Protein AF-A0A1M5YXQ1-F1 (afdb_monomer)

Solvent-accessible surface area (backbone atoms only — not comparable to full-atom values): 9542 Å² total; per-residue (Å²): 140,64,82,53,38,47,47,38,39,36,35,34,49,73,34,52,68,65,59,53,49,51,52,40,40,74,76,59,34,43,82,76,48,76,57,94,74,31,41,33,29,38,34,79,58,98,34,19,33,42,38,37,40,36,32,62,74,80,86,73,78,88,85,81,65,96,56,49,36,31,39,39,38,42,32,30,21,41,78,24,46,75,67,38,54,57,58,51,50,51,50,52,52,56,47,53,74,75,40,57,62,76,47,38,32,34,64,86,77,71,40,76,56,50,88,89,59,49,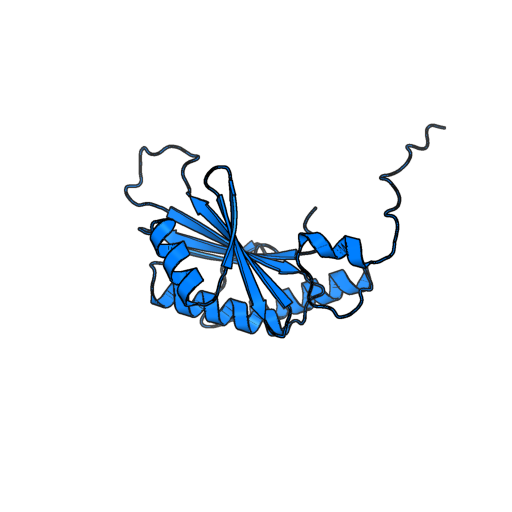64,68,58,54,50,50,55,50,51,53,24,53,59,43,44,73,79,49,77,68,78,90,52,72,34,47,50,90,45,53,68,76,67,52,83,54,83,71,78,68,80,75,77,77,85,85,126

Secondary structure (DSSP, 8-state):
--TTEEEEEEEEES--HHHHHHHHHHTT-EEEEEETTEEEEEEE-SS-EEEEEEEE--SS-TTS--S-EEEEEEEEETTS-TTHHHHHHHHHHHHHHHS-EEEEEETTTTEEPPSS--HHHHHHHHHHHHHHHHHS----S---GGGTTTSS------S------

pLDDT: mean 82.12, std 18.77, range [37.31, 97.12]

Radius of gyration: 17.45 Å; Cα contacts (8 Å, |Δi|>4): 262; chains: 1; bounding box: 61×28×42 Å

Sequence (165 aa):
MGYEAYKITAKYQNLSMEDMTGALCHAGAVPVERFGGTVTMEMVNDYGVIELVLREENHVNLRFSPGGRVLLTVRFAKVNDVRISGSVIALLKELAATFDTVYIRDQETNSDIDLCDTAPLLQAVTYAKYNFEYNFPVCRHKVRCRDVFCLCGHDYPAAGTEILS

Organism: NCBI:txid1123282

Mean predicted aligned error: 8.59 Å

Structure (mmCIF, N/CA/C/O backbone):
data_AF-A0A1M5YXQ1-F1
#
_entry.id   AF-A0A1M5YXQ1-F1
#
loop_
_atom_site.group_PDB
_atom_site.id
_atom_site.type_symbol
_atom_site.label_atom_id
_atom_site.label_alt_id
_atom_site.label_comp_id
_atom_site.label_asym_id
_atom_site.label_entity_id
_atom_site.label_seq_id
_atom_site.pdbx_PDB_ins_code
_atom_site.Cartn_x
_atom_site.Cartn_y
_atom_site.Cartn_z
_atom_site.occupancy
_atom_site.B_iso_or_equiv
_atom_site.auth_seq_id
_atom_site.auth_comp_id
_atom_site.auth_asym_id
_atom_site.auth_atom_id
_atom_site.pdbx_PDB_model_num
ATOM 1 N N . MET A 1 1 ? 17.766 4.498 5.074 1.00 37.94 1 MET A N 1
ATOM 2 C CA . MET A 1 1 ? 17.820 3.309 4.196 1.00 37.94 1 MET A CA 1
ATOM 3 C C . MET A 1 1 ? 16.426 2.697 4.155 1.00 37.94 1 MET A C 1
ATOM 5 O O . MET A 1 1 ? 15.783 2.626 5.194 1.00 37.94 1 MET A O 1
ATOM 9 N N . GLY A 1 2 ? 15.907 2.456 2.957 1.00 58.69 2 GLY A N 1
ATOM 10 C CA . GLY A 1 2 ? 14.477 2.332 2.634 1.00 58.69 2 GLY A CA 1
ATOM 11 C C . GLY A 1 2 ? 14.171 2.737 1.184 1.00 58.69 2 GLY A C 1
ATOM 12 O O . GLY A 1 2 ? 13.014 2.945 0.841 1.00 58.69 2 GLY A O 1
ATOM 13 N N . TYR A 1 3 ? 15.218 2.916 0.371 1.00 70.19 3 TYR A N 1
ATOM 14 C CA . TYR A 1 3 ? 15.144 3.361 -1.021 1.00 70.19 3 TYR A CA 1
ATOM 15 C C . TYR A 1 3 ? 14.443 2.325 -1.897 1.00 70.19 3 TYR A C 1
ATOM 17 O O . TYR A 1 3 ? 13.816 2.682 -2.885 1.00 70.19 3 TYR A O 1
ATOM 25 N N . GLU A 1 4 ? 14.554 1.060 -1.511 1.00 83.06 4 GLU A N 1
ATOM 26 C CA . GLU A 1 4 ? 14.081 -0.121 -2.214 1.00 83.06 4 GLU A CA 1
ATOM 27 C C . GLU A 1 4 ? 12.567 -0.312 -2.169 1.00 83.06 4 GLU A C 1
ATOM 29 O O . GLU A 1 4 ? 12.021 -1.023 -3.011 1.00 83.06 4 GLU A O 1
ATOM 34 N N . ALA A 1 5 ? 11.882 0.321 -1.216 1.00 90.69 5 ALA A N 1
ATOM 35 C CA . ALA A 1 5 ? 10.470 0.096 -0.949 1.00 90.69 5 ALA A CA 1
ATOM 36 C C . ALA A 1 5 ? 9.661 1.379 -1.121 1.00 90.69 5 ALA A C 1
ATOM 38 O O . ALA A 1 5 ? 10.013 2.411 -0.559 1.00 90.69 5 ALA A O 1
ATOM 39 N N . TYR A 1 6 ? 8.546 1.297 -1.840 1.00 94.56 6 TYR A N 1
ATOM 40 C CA . TYR A 1 6 ? 7.494 2.304 -1.767 1.00 94.56 6 TYR A CA 1
ATOM 41 C C . TYR A 1 6 ? 6.630 2.030 -0.534 1.00 94.56 6 TYR A C 1
ATOM 43 O O . TYR A 1 6 ? 6.363 0.863 -0.233 1.00 94.56 6 TYR A O 1
ATOM 51 N N . LYS A 1 7 ? 6.204 3.070 0.192 1.00 95.81 7 LYS A N 1
ATOM 52 C CA . LYS A 1 7 ? 5.484 2.923 1.466 1.00 95.81 7 LYS A CA 1
ATOM 53 C C . LYS A 1 7 ? 4.262 3.831 1.529 1.00 95.81 7 LYS A C 1
ATOM 55 O O . LYS A 1 7 ? 4.357 5.032 1.299 1.00 95.81 7 LYS A O 1
ATOM 60 N N . ILE A 1 8 ? 3.138 3.252 1.926 1.00 97.00 8 ILE A N 1
ATOM 61 C CA . ILE A 1 8 ? 1.878 3.946 2.183 1.00 97.00 8 ILE A CA 1
ATOM 62 C C . ILE A 1 8 ? 1.445 3.597 3.602 1.00 97.00 8 ILE A C 1
ATOM 64 O O . ILE A 1 8 ? 1.474 2.433 3.993 1.00 97.00 8 ILE A O 1
ATOM 68 N N . THR A 1 9 ? 1.041 4.593 4.380 1.00 95.69 9 THR A N 1
ATOM 69 C CA . THR A 1 9 ? 0.591 4.399 5.760 1.00 95.69 9 THR A CA 1
ATOM 70 C C . THR A 1 9 ? -0.878 4.767 5.875 1.00 95.69 9 THR A C 1
ATOM 72 O O . THR A 1 9 ? -1.244 5.894 5.564 1.00 95.69 9 THR A O 1
ATOM 75 N N . ALA A 1 10 ? -1.703 3.848 6.361 1.00 95.06 10 ALA A N 1
ATOM 76 C CA . ALA A 1 10 ? -3.102 4.079 6.684 1.00 95.06 10 ALA A CA 1
ATOM 77 C C . ALA A 1 10 ? -3.310 3.987 8.199 1.00 95.06 10 ALA A C 1
ATOM 79 O O . ALA A 1 10 ? -2.836 3.048 8.847 1.00 95.06 10 ALA A O 1
ATOM 80 N N . LYS A 1 11 ? -4.005 4.971 8.769 1.00 93.00 11 LYS A N 1
ATOM 81 C CA . LYS A 1 11 ? -4.368 5.003 10.187 1.00 93.00 11 LYS A CA 1
ATOM 82 C C . LYS A 1 11 ? -5.866 4.791 10.331 1.00 93.00 11 LYS A C 1
ATOM 84 O O . LYS A 1 11 ? -6.645 5.545 9.756 1.00 93.00 11 LYS A O 1
ATOM 89 N N . TYR A 1 12 ? -6.239 3.827 11.163 1.00 91.38 12 TYR A N 1
ATOM 90 C CA . TYR A 1 12 ? -7.630 3.496 11.461 1.00 91.38 12 TYR A CA 1
ATOM 91 C C . TYR A 1 12 ? -7.938 3.769 12.932 1.00 91.38 12 TYR A C 1
ATOM 93 O O . TYR A 1 12 ? -7.061 3.636 13.797 1.00 91.38 12 TYR A O 1
ATOM 101 N N . GLN A 1 13 ? -9.176 4.166 13.214 1.00 89.00 13 GLN A N 1
ATOM 102 C CA . GLN A 1 13 ? -9.664 4.401 14.571 1.00 89.00 13 GLN A CA 1
ATOM 103 C C . GLN A 1 13 ? -10.705 3.365 14.982 1.00 89.00 13 GLN A C 1
ATOM 105 O O . GLN A 1 13 ? -11.401 2.806 14.141 1.00 89.00 13 GLN A O 1
ATOM 110 N N . ASN A 1 14 ? -10.802 3.120 16.291 1.00 83.75 14 ASN A N 1
ATOM 111 C CA . ASN A 1 14 ? -11.748 2.171 16.885 1.00 83.75 14 ASN A CA 1
ATOM 112 C C . ASN A 1 14 ? -11.620 0.747 16.321 1.00 83.75 14 ASN A C 1
ATOM 114 O O . ASN A 1 14 ? -12.611 0.033 16.208 1.00 83.75 14 ASN A O 1
ATOM 118 N N . LEU A 1 15 ? -10.396 0.342 15.978 1.00 86.62 15 LEU A N 1
ATOM 119 C CA . LEU A 1 15 ? -10.106 -0.943 15.355 1.00 86.62 15 LEU A CA 1
ATOM 120 C C . LEU A 1 15 ? -9.079 -1.705 16.189 1.00 86.62 15 LEU A C 1
ATOM 122 O O . LEU A 1 15 ? -8.087 -1.121 16.633 1.00 86.62 15 LEU A O 1
ATOM 126 N N . SER A 1 16 ? -9.305 -3.001 16.404 1.00 87.38 16 SER A N 1
ATOM 127 C CA . SER A 1 16 ? -8.310 -3.869 17.032 1.00 87.38 16 SER A CA 1
ATOM 128 C C . SER A 1 16 ? -7.351 -4.456 15.990 1.00 87.38 16 SER A C 1
ATOM 130 O O . SER A 1 16 ? -7.668 -4.578 14.804 1.00 87.38 16 SER A O 1
ATOM 132 N N . MET A 1 17 ? -6.156 -4.858 16.429 1.00 87.81 17 MET A N 1
ATOM 133 C CA . MET A 1 17 ? -5.223 -5.594 15.568 1.00 87.81 17 MET A CA 1
ATOM 134 C C . MET A 1 17 ? -5.803 -6.911 15.062 1.00 87.81 17 MET A C 1
ATOM 136 O O . MET A 1 17 ? -5.475 -7.326 13.952 1.00 87.81 17 MET A O 1
ATOM 140 N N . GLU A 1 18 ? -6.619 -7.581 15.876 1.00 89.25 18 GLU A N 1
ATOM 141 C CA . GLU A 1 18 ? -7.250 -8.851 15.522 1.00 89.25 18 GLU A CA 1
ATOM 142 C C . GLU A 1 18 ? -8.246 -8.662 14.378 1.00 89.25 18 GLU A C 1
ATOM 144 O O . GLU A 1 18 ? -8.140 -9.361 13.373 1.00 89.25 18 GLU A O 1
ATOM 149 N N . ASP A 1 19 ? -9.112 -7.650 14.472 1.00 91.38 19 ASP A N 1
ATOM 150 C CA . ASP A 1 19 ? -10.085 -7.325 13.423 1.00 91.38 19 ASP A CA 1
ATOM 151 C C . ASP A 1 19 ? -9.387 -6.969 12.106 1.00 91.38 19 ASP A C 1
ATOM 153 O O . ASP A 1 19 ? -9.737 -7.488 11.044 1.00 91.38 19 ASP A O 1
ATOM 157 N N . MET A 1 20 ? -8.344 -6.131 12.172 1.00 93.50 20 MET A N 1
ATOM 158 C CA . MET A 1 20 ? -7.562 -5.764 10.990 1.00 93.50 20 MET A CA 1
ATOM 159 C C . MET A 1 20 ? -6.844 -6.980 10.387 1.00 93.50 20 MET A C 1
ATOM 161 O O . MET A 1 20 ? -6.849 -7.166 9.172 1.00 93.50 20 MET A O 1
ATOM 165 N N . THR A 1 21 ? -6.248 -7.836 11.220 1.00 93.00 21 THR A N 1
ATOM 166 C CA . THR A 1 21 ? -5.590 -9.066 10.751 1.00 93.00 21 THR A CA 1
ATOM 167 C C . THR A 1 21 ? -6.605 -9.998 10.091 1.00 93.00 21 THR A C 1
ATOM 169 O O . THR A 1 21 ? -6.325 -10.542 9.026 1.00 93.00 21 THR A O 1
ATOM 172 N N . GLY A 1 22 ? -7.794 -10.156 10.680 1.00 94.25 22 GLY A N 1
ATOM 173 C CA . GLY A 1 22 ? -8.880 -10.966 10.131 1.00 94.25 22 GLY A CA 1
ATOM 174 C C . GLY A 1 22 ? -9.353 -10.465 8.766 1.00 94.25 22 GLY A C 1
ATOM 175 O O . GLY A 1 22 ? -9.450 -11.258 7.828 1.00 94.25 22 GLY A O 1
ATOM 176 N N . ALA A 1 23 ? -9.566 -9.154 8.624 1.00 94.56 23 ALA A N 1
ATOM 177 C CA . ALA A 1 23 ? -9.938 -8.545 7.347 1.00 94.56 23 ALA A CA 1
ATOM 178 C C . ALA A 1 23 ? -8.854 -8.735 6.278 1.00 94.56 23 ALA A C 1
ATOM 180 O O . ALA A 1 23 ? -9.150 -9.134 5.154 1.00 94.56 23 ALA A O 1
ATOM 181 N N . LEU A 1 24 ? -7.584 -8.532 6.635 1.00 96.06 24 LEU A N 1
ATOM 182 C CA . LEU A 1 24 ? -6.467 -8.745 5.714 1.00 96.06 24 LEU A CA 1
ATOM 183 C C . LEU A 1 24 ? -6.327 -10.217 5.305 1.00 96.06 24 LEU A C 1
ATOM 185 O O . LEU A 1 24 ? -6.090 -10.498 4.133 1.00 96.06 24 LEU A O 1
ATOM 189 N N . CYS A 1 25 ? -6.525 -11.161 6.229 1.00 95.75 25 CYS A N 1
ATOM 190 C CA . CYS A 1 25 ? -6.575 -12.588 5.907 1.00 95.75 25 CYS A CA 1
ATOM 191 C C . CYS A 1 25 ? -7.705 -12.908 4.920 1.00 95.75 25 CYS A C 1
ATOM 193 O O . CYS A 1 25 ? -7.492 -13.672 3.979 1.00 95.75 25 CYS A O 1
ATOM 195 N N . HIS A 1 26 ? -8.888 -12.310 5.098 1.00 94.50 26 HIS A N 1
ATOM 196 C CA . HIS A 1 26 ? -10.010 -12.478 4.171 1.00 94.50 26 HIS A CA 1
ATOM 197 C C . HIS A 1 26 ? -9.695 -11.925 2.773 1.00 94.50 26 HIS A C 1
ATOM 199 O O . HIS A 1 26 ? -10.036 -12.554 1.774 1.00 94.50 26 HIS A O 1
ATOM 205 N N . ALA A 1 27 ? -8.956 -10.815 2.707 1.00 92.81 27 ALA A N 1
ATOM 206 C CA . ALA A 1 27 ? -8.444 -10.241 1.464 1.00 92.81 27 ALA A CA 1
ATOM 207 C C . ALA A 1 27 ? -7.283 -11.047 0.835 1.00 92.81 27 ALA A C 1
ATOM 209 O O . ALA A 1 27 ? -6.812 -10.706 -0.250 1.00 92.81 27 ALA A O 1
ATOM 210 N N . GLY A 1 28 ? -6.812 -12.121 1.484 1.00 93.75 28 GLY A N 1
ATOM 211 C CA . GLY A 1 28 ? -5.772 -13.019 0.972 1.00 93.75 28 GLY A CA 1
ATOM 212 C C . GLY 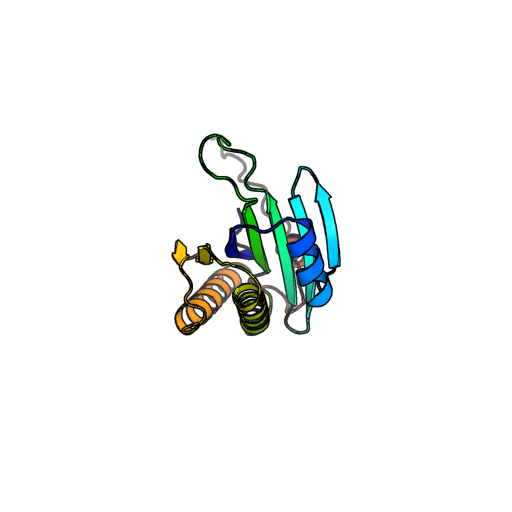A 1 28 ? -4.360 -12.762 1.506 1.00 93.75 28 GLY A C 1
ATOM 213 O O . GLY A 1 28 ? -3.398 -13.306 0.962 1.00 93.75 28 GLY A O 1
ATOM 214 N N . ALA A 1 29 ? -4.203 -11.946 2.552 1.00 95.81 29 ALA A N 1
ATOM 215 C CA . ALA A 1 29 ? -2.922 -11.765 3.228 1.00 95.81 29 ALA A CA 1
ATOM 216 C C . ALA A 1 29 ? -2.584 -12.946 4.143 1.00 95.81 29 ALA A C 1
ATOM 218 O O . ALA A 1 29 ? -3.435 -13.482 4.850 1.00 95.81 29 ALA A O 1
ATOM 219 N N . VAL A 1 30 ? -1.308 -13.317 4.181 1.00 94.81 30 VAL A N 1
ATOM 220 C CA . VAL A 1 30 ? -0.798 -14.401 5.027 1.00 94.81 30 VAL A CA 1
ATOM 221 C C . VAL A 1 30 ? 0.134 -13.814 6.088 1.00 94.81 30 VAL A C 1
ATOM 223 O O . VAL A 1 30 ? 1.075 -13.107 5.723 1.00 94.81 30 VAL A O 1
ATOM 226 N N . PRO A 1 31 ? -0.076 -14.078 7.391 1.00 91.44 31 PRO A N 1
ATOM 227 C CA . PRO A 1 31 ? 0.869 -13.689 8.435 1.00 91.44 31 PRO A CA 1
ATOM 228 C C . PRO A 1 31 ? 2.236 -14.348 8.234 1.00 91.44 31 PRO A C 1
ATOM 230 O O . PRO A 1 31 ? 2.324 -15.559 8.041 1.00 91.44 31 PRO A O 1
ATOM 233 N N . VAL A 1 32 ? 3.305 -13.558 8.322 1.00 89.06 32 VAL A N 1
ATOM 234 C CA . VAL A 1 32 ? 4.692 -14.026 8.153 1.00 89.06 32 VAL A CA 1
ATOM 235 C C . VAL A 1 32 ? 5.489 -13.893 9.445 1.00 89.06 32 VAL A C 1
ATOM 237 O O . VAL A 1 32 ? 6.355 -14.719 9.721 1.00 89.06 32 VAL A O 1
ATOM 240 N N . GLU A 1 33 ? 5.187 -12.886 10.265 1.00 83.19 33 GLU A N 1
ATOM 241 C CA . GLU A 1 33 ? 5.891 -12.659 11.526 1.00 83.19 33 GLU A CA 1
ATOM 242 C C . GLU A 1 33 ? 5.004 -11.926 12.537 1.00 83.19 33 GLU A C 1
ATOM 244 O O . GLU A 1 33 ? 4.214 -11.050 12.176 1.00 83.19 33 GLU A O 1
ATOM 249 N N . ARG A 1 34 ? 5.163 -12.251 13.824 1.00 76.81 34 ARG A N 1
ATOM 250 C CA . ARG A 1 34 ? 4.575 -11.497 14.935 1.00 76.81 34 ARG A CA 1
ATOM 251 C C . ARG A 1 34 ? 5.641 -11.255 15.995 1.00 76.81 34 ARG A C 1
ATOM 253 O O . ARG A 1 34 ? 6.072 -12.192 16.661 1.00 76.81 34 ARG A O 1
ATOM 260 N N . PHE A 1 35 ? 6.045 -10.000 16.166 1.00 76.00 35 PHE A N 1
ATOM 261 C CA . PHE A 1 35 ? 7.064 -9.614 17.142 1.00 76.00 35 PHE A CA 1
ATOM 262 C C . PHE A 1 35 ? 6.773 -8.228 17.724 1.00 76.00 35 PHE A C 1
ATOM 264 O O . PHE A 1 35 ? 6.444 -7.298 16.991 1.00 76.00 35 PHE A O 1
ATOM 271 N N . GLY A 1 36 ? 6.886 -8.081 19.049 1.00 67.12 36 GLY A N 1
ATOM 272 C CA . GLY A 1 36 ? 6.864 -6.776 19.726 1.00 67.12 36 GLY A CA 1
ATOM 273 C C . GLY A 1 36 ? 5.645 -5.891 19.425 1.00 67.12 36 GLY A C 1
ATOM 274 O O . GLY A 1 36 ? 5.812 -4.706 19.159 1.00 67.12 36 GLY A O 1
ATOM 275 N N . GLY A 1 37 ? 4.431 -6.455 19.393 1.00 74.00 37 GLY A N 1
ATOM 276 C CA . GLY A 1 37 ? 3.206 -5.695 19.081 1.00 74.00 37 GLY A CA 1
ATOM 277 C C . GLY A 1 37 ? 3.045 -5.313 17.602 1.00 74.00 37 GLY A C 1
ATOM 278 O O . GLY A 1 37 ? 2.14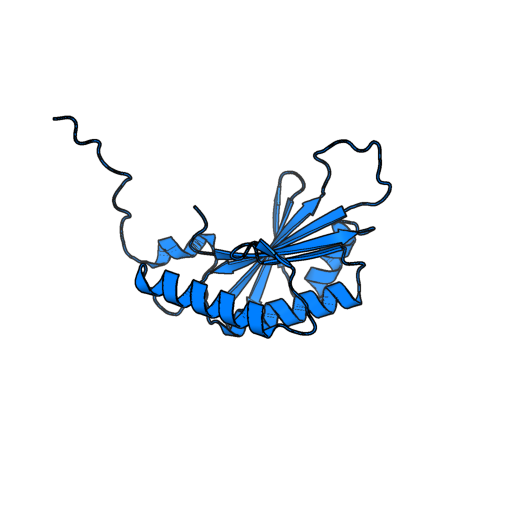0 -4.560 17.253 1.00 74.00 37 GLY A O 1
ATOM 279 N N . THR A 1 38 ? 3.909 -5.841 16.731 1.00 83.94 38 THR A N 1
ATOM 280 C CA . THR A 1 38 ? 3.815 -5.718 15.274 1.00 83.94 38 THR A CA 1
ATOM 281 C C . THR A 1 38 ? 3.392 -7.055 14.668 1.00 83.94 38 THR A C 1
ATOM 283 O O . THR A 1 38 ? 3.892 -8.110 15.070 1.00 83.94 38 THR A O 1
ATOM 286 N N . VAL A 1 39 ? 2.484 -7.014 13.694 1.00 87.62 39 VAL A N 1
ATOM 287 C CA . VAL A 1 39 ? 2.129 -8.166 12.851 1.00 87.62 39 VAL A CA 1
ATOM 288 C C . VAL A 1 39 ? 2.528 -7.839 11.420 1.00 87.62 39 VAL A C 1
ATOM 290 O O . VAL A 1 39 ? 2.089 -6.831 10.869 1.00 87.62 39 VAL A O 1
ATOM 293 N N . THR A 1 40 ? 3.364 -8.681 10.824 1.00 91.62 40 THR A N 1
ATOM 294 C CA . THR A 1 40 ? 3.755 -8.570 9.418 1.00 91.62 40 THR A CA 1
ATOM 295 C C . THR A 1 40 ? 3.022 -9.632 8.615 1.00 91.62 40 THR A C 1
ATOM 297 O O . THR A 1 40 ? 3.047 -10.813 8.971 1.00 91.62 40 THR A O 1
ATOM 300 N N . MET A 1 41 ? 2.389 -9.221 7.524 1.00 95.69 41 MET A N 1
ATOM 301 C CA . MET A 1 41 ? 1.683 -10.093 6.591 1.00 95.69 41 MET A CA 1
ATOM 302 C C . MET A 1 41 ? 2.160 -9.834 5.162 1.00 95.69 41 MET A C 1
ATOM 304 O O . MET A 1 41 ? 2.724 -8.781 4.865 1.00 95.69 41 MET A O 1
ATOM 308 N N . GLU A 1 42 ? 1.917 -10.782 4.267 1.00 95.50 42 GLU A N 1
ATOM 309 C CA . GLU A 1 42 ? 2.259 -10.670 2.850 1.00 95.50 42 GLU A CA 1
ATOM 310 C C . GLU A 1 42 ? 1.069 -11.044 1.964 1.00 95.50 42 GLU A C 1
ATOM 312 O O . GLU A 1 42 ? 0.329 -11.979 2.263 1.00 95.50 42 GLU A O 1
ATOM 317 N N . MET A 1 43 ? 0.920 -10.341 0.843 1.00 95.62 43 MET A N 1
ATOM 318 C CA . MET A 1 43 ? 0.045 -10.714 -0.267 1.00 95.62 43 MET A CA 1
ATOM 319 C C . MET A 1 43 ? 0.895 -10.835 -1.529 1.00 95.62 43 MET A C 1
ATOM 321 O O . MET A 1 43 ? 1.504 -9.862 -1.979 1.00 95.62 43 MET A O 1
ATOM 325 N N . VAL A 1 44 ? 0.942 -12.032 -2.108 1.00 93.56 44 VAL A N 1
ATOM 326 C CA . VAL A 1 44 ? 1.676 -12.292 -3.352 1.00 93.56 44 VAL A CA 1
ATOM 327 C C . VAL A 1 44 ? 0.694 -12.251 -4.514 1.00 93.56 44 VAL A C 1
ATOM 329 O O . VAL A 1 44 ? -0.307 -12.961 -4.503 1.00 93.56 44 VAL A O 1
ATOM 332 N N . ASN A 1 45 ? 0.982 -11.444 -5.531 1.00 91.88 45 ASN A N 1
ATOM 333 C CA . ASN A 1 45 ? 0.165 -11.360 -6.741 1.00 91.88 45 ASN A CA 1
ATOM 334 C C . ASN A 1 45 ? 1.037 -11.396 -8.003 1.00 91.88 45 ASN A C 1
ATOM 336 O O . ASN A 1 45 ? 2.242 -11.643 -7.937 1.00 91.88 45 ASN A O 1
ATOM 340 N N . ASP A 1 46 ? 0.437 -11.196 -9.175 1.00 91.56 46 ASP A N 1
ATOM 341 C CA . ASP A 1 46 ? 1.147 -11.235 -10.461 1.00 91.56 46 ASP A CA 1
ATOM 342 C C . ASP A 1 46 ? 2.145 -10.101 -10.674 1.00 91.56 46 ASP A C 1
ATOM 344 O O . ASP A 1 46 ? 3.089 -10.252 -11.448 1.00 91.56 46 ASP A O 1
ATOM 348 N N . TYR A 1 47 ? 1.997 -9.013 -9.927 1.00 92.56 47 TYR A N 1
ATOM 349 C CA . TYR A 1 47 ? 2.788 -7.799 -10.072 1.00 92.56 47 TYR A CA 1
ATOM 350 C C . TYR A 1 47 ? 3.925 -7.698 -9.049 1.00 92.56 47 TYR A C 1
ATOM 352 O O . TYR A 1 47 ? 4.882 -6.960 -9.279 1.00 92.56 47 TYR A O 1
ATOM 360 N N . GLY A 1 48 ? 3.861 -8.454 -7.948 1.00 92.25 48 GLY A N 1
ATOM 361 C CA . GLY A 1 48 ? 4.915 -8.514 -6.941 1.00 92.25 48 GLY A CA 1
ATOM 362 C C . GLY A 1 48 ? 4.437 -9.042 -5.591 1.00 92.25 48 GLY A C 1
ATOM 363 O O . GLY A 1 48 ? 3.470 -9.801 -5.502 1.00 92.25 48 GLY A O 1
ATOM 364 N N . VAL A 1 49 ? 5.142 -8.633 -4.536 1.00 93.69 49 VAL A N 1
ATOM 365 C CA . VAL A 1 49 ? 4.780 -8.919 -3.143 1.00 93.69 49 VAL A CA 1
ATOM 366 C C . VAL A 1 49 ? 4.410 -7.612 -2.452 1.00 93.69 49 VAL A C 1
ATOM 368 O O . VAL A 1 49 ? 5.186 -6.653 -2.471 1.00 93.69 49 VAL A O 1
ATOM 371 N N . ILE A 1 50 ? 3.220 -7.579 -1.859 1.00 96.38 50 ILE A N 1
ATOM 372 C CA . ILE A 1 50 ? 2.762 -6.511 -0.973 1.00 96.38 50 ILE A CA 1
ATOM 373 C C . ILE A 1 50 ? 3.033 -6.979 0.450 1.00 96.38 50 ILE A C 1
ATOM 375 O O . ILE A 1 50 ? 2.528 -8.015 0.873 1.00 96.38 50 ILE A O 1
ATOM 379 N N . GLU A 1 51 ? 3.820 -6.217 1.192 1.00 95.31 51 GLU A N 1
ATOM 380 C CA . GLU A 1 51 ? 4.083 -6.469 2.601 1.00 95.31 51 GLU A CA 1
ATOM 381 C C . GLU A 1 51 ? 3.260 -5.490 3.440 1.00 95.31 51 GLU A C 1
ATOM 383 O O . GLU A 1 51 ? 3.225 -4.285 3.180 1.00 95.31 51 GLU A O 1
ATOM 388 N N . LEU A 1 52 ? 2.590 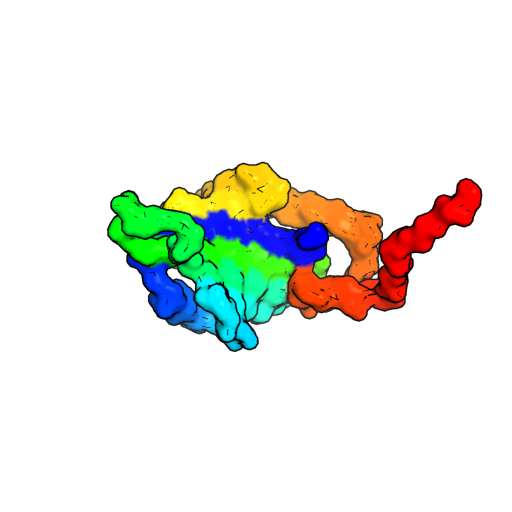-6.014 4.456 1.00 95.88 52 LEU A N 1
ATOM 389 C CA . LEU A 1 52 ? 1.675 -5.290 5.323 1.00 95.88 52 LEU A CA 1
ATOM 390 C C . LEU A 1 52 ? 2.245 -5.339 6.734 1.00 95.88 52 LEU A C 1
ATOM 392 O O . LEU A 1 52 ? 2.451 -6.417 7.282 1.00 95.88 52 LEU A O 1
ATOM 396 N N . VAL A 1 53 ? 2.522 -4.181 7.319 1.00 93.44 53 VAL A N 1
ATOM 397 C CA . VAL A 1 53 ? 3.065 -4.071 8.674 1.00 93.44 53 VAL A CA 1
ATOM 398 C C . VAL A 1 53 ? 2.033 -3.373 9.540 1.00 93.44 53 VAL A C 1
ATOM 400 O O . VAL A 1 53 ? 1.807 -2.172 9.410 1.00 93.44 53 VAL A O 1
ATOM 403 N N . LEU A 1 54 ? 1.411 -4.139 10.424 1.00 92.38 54 LEU A N 1
ATOM 404 C CA . LEU A 1 54 ? 0.414 -3.675 11.375 1.00 92.38 54 LEU A CA 1
ATOM 405 C C . LEU A 1 54 ? 1.072 -3.352 12.711 1.00 92.38 54 LEU A C 1
ATOM 407 O O . LEU A 1 54 ? 1.870 -4.147 13.211 1.00 92.38 54 LEU A O 1
ATOM 411 N N . ARG A 1 55 ? 0.718 -2.215 13.309 1.00 89.31 55 ARG A N 1
ATOM 412 C CA . ARG A 1 55 ? 1.202 -1.788 14.629 1.00 89.31 55 ARG A CA 1
ATOM 413 C C . ARG A 1 55 ? 0.068 -1.214 15.467 1.00 89.31 55 ARG A C 1
ATOM 415 O O . ARG A 1 55 ? -0.737 -0.434 14.958 1.00 89.31 55 ARG A O 1
ATOM 422 N N . GLU A 1 56 ? 0.074 -1.517 16.761 1.00 80.81 56 GLU A N 1
ATOM 423 C CA . GLU A 1 56 ? -0.738 -0.789 17.742 1.00 80.81 56 GLU A CA 1
ATOM 424 C C . GLU A 1 56 ? -0.074 0.541 18.107 1.00 80.81 56 GLU A C 1
ATOM 426 O O . GLU A 1 56 ? 1.117 0.592 18.424 1.00 80.81 56 GLU A O 1
ATOM 431 N N . GLU A 1 57 ? -0.842 1.632 18.125 1.00 68.50 57 GLU A N 1
ATOM 432 C CA . GLU A 1 57 ? -0.368 2.937 18.607 1.00 68.50 57 GLU A CA 1
ATOM 433 C C . GLU A 1 57 ? -0.351 2.981 20.154 1.00 68.50 57 GLU A C 1
ATOM 435 O O . GLU A 1 57 ? -1.017 3.805 20.766 1.00 68.50 57 GLU A O 1
ATOM 440 N N . ASN A 1 58 ? 0.398 2.088 20.814 1.00 56.41 58 ASN A N 1
ATOM 441 C CA . ASN A 1 58 ? 0.468 2.009 22.287 1.00 56.41 58 ASN A CA 1
ATOM 442 C C . ASN A 1 58 ? 1.742 2.624 22.909 1.00 56.41 58 ASN A C 1
ATOM 444 O O . ASN A 1 58 ? 2.009 2.427 24.092 1.00 56.41 58 ASN A O 1
ATOM 448 N N . HIS A 1 59 ? 2.518 3.422 22.164 1.00 46.19 59 HIS A N 1
ATOM 449 C CA . HIS A 1 59 ? 3.794 3.969 22.659 1.00 46.19 59 HIS A CA 1
ATOM 450 C C . HIS A 1 59 ? 3.818 5.451 23.073 1.00 46.19 59 HIS A C 1
ATOM 452 O O . HIS A 1 59 ? 4.875 5.919 23.491 1.00 46.19 59 HIS A O 1
ATOM 458 N N . VAL A 1 60 ? 2.704 6.198 23.055 1.00 41.91 60 VAL A N 1
ATOM 459 C CA . VAL A 1 60 ? 2.701 7.583 23.579 1.00 41.91 60 VAL A CA 1
ATOM 460 C C . VAL A 1 60 ? 1.399 7.914 24.325 1.00 41.91 60 VAL A C 1
ATOM 462 O O . VAL A 1 60 ? 0.377 8.194 23.717 1.00 41.91 60 VAL A O 1
ATOM 465 N N . ASN A 1 61 ? 1.468 7.918 25.663 1.00 37.97 61 ASN A N 1
ATOM 466 C CA . ASN A 1 61 ? 0.526 8.544 26.609 1.00 37.97 61 ASN A CA 1
ATOM 467 C C . ASN A 1 61 ? -0.986 8.305 26.377 1.00 37.97 61 ASN A C 1
ATOM 469 O O . ASN A 1 61 ? -1.711 9.174 25.896 1.00 37.97 61 ASN A O 1
ATOM 473 N N . LEU A 1 62 ? -1.491 7.182 26.898 1.00 40.53 62 LEU A N 1
ATOM 474 C CA . LEU A 1 62 ? -2.906 6.762 26.952 1.00 40.53 62 LEU A CA 1
ATOM 475 C C . LEU A 1 62 ? -3.869 7.673 27.760 1.00 40.53 62 LEU A C 1
ATOM 477 O O . LEU A 1 62 ? -4.941 7.230 28.162 1.00 40.53 62 LEU A O 1
ATOM 481 N N . ARG A 1 63 ? -3.547 8.945 28.034 1.00 41.31 63 ARG A N 1
ATOM 482 C CA . ARG A 1 63 ? -4.416 9.804 28.869 1.00 41.31 63 ARG A CA 1
ATOM 483 C C . ARG A 1 63 ? -5.589 10.466 28.136 1.00 41.31 63 ARG A C 1
ATOM 485 O O . ARG A 1 63 ? -6.467 10.975 28.822 1.00 41.31 63 ARG A O 1
ATOM 492 N N . PHE A 1 64 ? -5.650 10.456 26.798 1.00 40.41 64 PHE A N 1
ATOM 493 C CA . PHE A 1 64 ? -6.635 11.284 26.073 1.00 40.41 64 PHE A CA 1
ATOM 494 C C . PHE A 1 64 ? -7.308 10.663 24.836 1.00 40.41 64 PHE A C 1
ATOM 496 O O . PHE A 1 64 ? -7.868 11.400 24.028 1.00 40.41 64 PHE A O 1
ATOM 503 N N . SER A 1 65 ? -7.315 9.341 24.634 1.00 38.84 65 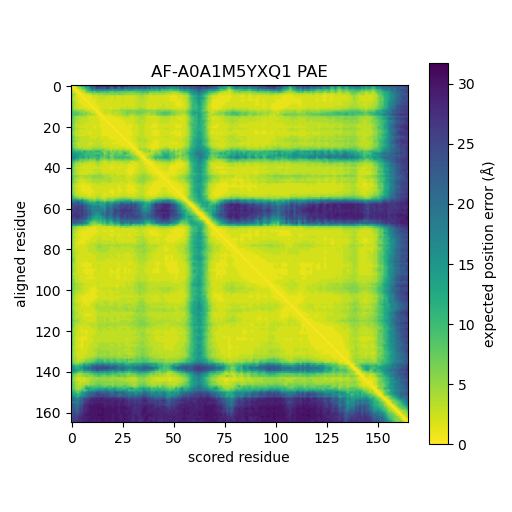SER A N 1
ATOM 504 C CA . SER A 1 65 ? -8.098 8.756 23.526 1.00 38.84 65 SER A CA 1
ATOM 505 C C . SER A 1 65 ? -8.579 7.334 23.838 1.00 38.84 65 SER A C 1
ATOM 507 O O . SER A 1 65 ? -7.778 6.406 23.770 1.00 38.84 65 SER A O 1
ATOM 509 N N . PRO A 1 66 ? -9.864 7.139 24.184 1.00 42.16 66 PRO A N 1
ATOM 510 C CA . PRO A 1 66 ? -10.465 5.815 24.230 1.00 42.16 66 PRO A CA 1
ATOM 511 C C . PRO A 1 66 ? -10.722 5.346 22.791 1.00 42.16 66 PRO A C 1
ATOM 513 O O . PRO A 1 66 ? -11.468 5.984 22.055 1.00 42.16 66 PRO A O 1
ATOM 516 N N . GLY A 1 67 ? -10.061 4.264 22.384 1.00 53.34 67 GLY A N 1
ATOM 517 C CA . GLY A 1 67 ? -10.211 3.645 21.065 1.00 53.34 67 GLY A CA 1
ATOM 518 C C . GLY A 1 67 ? -8.874 3.105 20.567 1.00 53.34 67 GLY A C 1
ATOM 519 O O . GLY A 1 67 ? -7.927 3.871 20.393 1.00 53.34 67 GLY A O 1
ATOM 520 N N . GLY A 1 68 ? -8.782 1.788 20.364 1.00 55.94 68 GLY A N 1
ATOM 521 C CA . GLY A 1 68 ? -7.607 1.165 19.753 1.00 55.94 68 GLY A CA 1
ATOM 522 C C . GLY A 1 68 ? -7.330 1.791 18.387 1.00 55.94 68 GLY A C 1
ATOM 523 O O . GLY A 1 68 ? -8.252 2.026 17.601 1.00 55.94 68 GLY A O 1
ATOM 524 N N . ARG A 1 69 ? -6.066 2.127 18.133 1.00 76.62 69 ARG A N 1
ATOM 525 C CA . ARG A 1 69 ? -5.619 2.699 16.863 1.00 76.62 69 ARG A CA 1
ATOM 526 C C . ARG A 1 69 ? -4.633 1.743 16.225 1.00 76.62 69 ARG A C 1
ATOM 528 O O . ARG A 1 69 ? -3.588 1.444 16.810 1.00 76.62 69 ARG A O 1
ATOM 535 N N . VAL A 1 70 ? -4.978 1.297 15.024 1.00 87.75 70 VAL A N 1
ATOM 536 C CA . VAL A 1 70 ? -4.125 0.441 14.204 1.00 87.75 70 VAL A CA 1
ATOM 537 C C . VAL A 1 70 ? -3.495 1.291 13.117 1.00 87.75 70 VAL A C 1
ATOM 539 O O . VAL A 1 70 ? -4.175 2.010 12.380 1.00 87.75 70 VAL A O 1
ATOM 542 N N . LEU A 1 71 ? -2.174 1.197 13.029 1.00 92.06 71 LEU A N 1
ATOM 543 C CA . LEU A 1 71 ? -1.400 1.744 11.932 1.00 92.06 71 LEU A CA 1
ATOM 544 C C . LEU A 1 71 ? -1.039 0.602 10.984 1.00 92.06 71 LEU A C 1
ATOM 546 O O . LEU A 1 71 ? -0.344 -0.335 11.377 1.00 92.06 71 LEU A O 1
ATOM 550 N N . LEU A 1 72 ? -1.495 0.695 9.740 1.00 95.00 72 LEU A N 1
ATOM 551 C CA . LEU A 1 72 ? -1.122 -0.209 8.661 1.00 95.00 72 LEU A CA 1
ATOM 552 C C . LEU A 1 72 ? -0.111 0.495 7.759 1.00 95.00 72 LEU A C 1
ATOM 554 O O . LEU A 1 72 ? -0.448 1.457 7.073 1.00 95.00 72 LEU A O 1
ATOM 558 N N . THR A 1 73 ? 1.120 0.001 7.711 1.00 95.38 73 THR A N 1
ATOM 559 C CA . THR A 1 73 ? 2.073 0.371 6.662 1.00 95.38 73 THR A CA 1
ATOM 560 C C . THR A 1 73 ? 2.036 -0.684 5.565 1.00 95.38 73 THR A C 1
ATOM 562 O O . THR A 1 73 ? 2.468 -1.816 5.770 1.00 95.38 73 THR A O 1
ATOM 565 N N . VAL A 1 74 ? 1.555 -0.299 4.388 1.00 96.88 74 VAL A N 1
ATOM 566 C CA . VAL A 1 74 ? 1.650 -1.082 3.157 1.00 96.88 74 VAL A CA 1
ATOM 567 C C . VAL A 1 74 ? 2.960 -0.735 2.466 1.00 96.88 74 VAL A C 1
ATOM 569 O O . VAL A 1 74 ? 3.270 0.441 2.269 1.00 96.88 74 VAL A O 1
ATOM 572 N N . ARG A 1 75 ? 3.741 -1.739 2.080 1.00 95.38 75 ARG A N 1
ATOM 573 C CA . ARG A 1 75 ? 4.986 -1.532 1.344 1.00 95.38 75 ARG A CA 1
ATOM 574 C C . ARG A 1 75 ? 5.169 -2.554 0.235 1.00 95.38 75 ARG A C 1
ATOM 576 O O . ARG A 1 75 ? 4.720 -3.689 0.341 1.00 95.38 75 ARG A O 1
ATOM 583 N N . PHE A 1 76 ? 5.858 -2.150 -0.818 1.00 94.62 76 PHE A N 1
ATOM 584 C CA . PHE A 1 76 ? 6.247 -3.035 -1.910 1.00 94.62 76 PHE A CA 1
ATOM 585 C C . PHE A 1 76 ? 7.559 -2.563 -2.525 1.00 94.62 76 PHE A C 1
ATOM 587 O O . PHE A 1 76 ? 7.870 -1.371 -2.513 1.00 94.62 76 PHE A O 1
ATOM 594 N N . ALA A 1 77 ? 8.336 -3.497 -3.067 1.00 92.19 77 ALA A N 1
ATOM 595 C CA . ALA A 1 77 ? 9.612 -3.168 -3.682 1.00 92.19 77 ALA A CA 1
ATOM 596 C C . ALA A 1 77 ? 9.414 -2.323 -4.953 1.00 92.19 77 ALA A C 1
ATOM 598 O O . ALA A 1 77 ? 8.598 -2.674 -5.803 1.00 92.19 77 ALA A O 1
ATOM 599 N N . LYS A 1 78 ? 10.189 -1.245 -5.131 1.00 91.25 78 LYS A N 1
ATOM 600 C CA . LYS A 1 78 ? 10.103 -0.346 -6.305 1.00 91.25 78 LYS A CA 1
ATOM 601 C C . LYS A 1 78 ? 1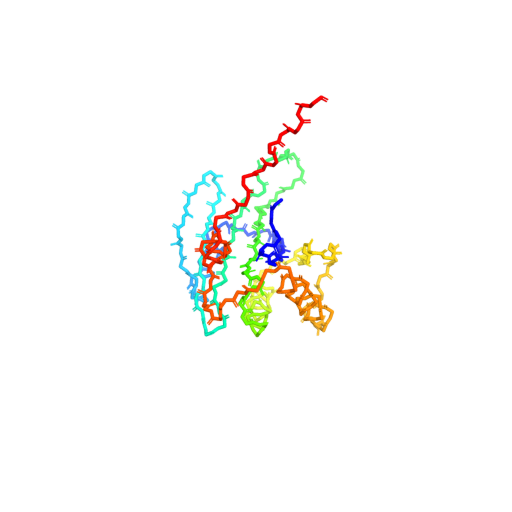0.463 -1.053 -7.622 1.00 91.25 78 LYS A C 1
ATOM 603 O O . LYS A 1 78 ? 10.032 -0.637 -8.695 1.00 91.25 78 LYS A O 1
ATOM 608 N N . VAL A 1 79 ? 11.206 -2.157 -7.541 1.00 88.88 79 VAL A N 1
ATOM 609 C CA . VAL A 1 79 ? 11.543 -3.016 -8.691 1.00 88.88 79 VAL A CA 1
ATOM 610 C C . VAL A 1 79 ? 10.358 -3.834 -9.203 1.00 88.88 79 VAL A C 1
ATOM 612 O O . VAL A 1 79 ? 10.356 -4.216 -10.371 1.00 88.88 79 VAL A O 1
ATOM 615 N N . ASN A 1 80 ? 9.328 -4.057 -8.379 1.00 89.12 80 ASN A N 1
ATOM 616 C CA . ASN A 1 80 ? 8.118 -4.761 -8.805 1.00 89.12 80 ASN A CA 1
ATOM 617 C C . ASN A 1 80 ? 7.383 -3.988 -9.913 1.00 89.12 80 ASN A C 1
ATOM 619 O O . ASN A 1 80 ? 7.673 -2.822 -10.203 1.00 89.12 80 ASN A O 1
ATOM 623 N N . ASP A 1 81 ? 6.435 -4.652 -10.569 1.00 90.81 81 ASP A N 1
ATOM 624 C CA . ASP A 1 81 ? 5.637 -4.025 -11.616 1.00 90.81 81 ASP A CA 1
ATOM 625 C C . ASP A 1 81 ? 4.769 -2.905 -11.024 1.00 90.81 81 ASP A C 1
ATOM 627 O O . ASP A 1 81 ? 4.108 -3.097 -10.003 1.00 90.81 81 ASP A O 1
ATOM 631 N N . VAL A 1 82 ? 4.737 -1.738 -11.677 1.00 91.62 82 VAL A N 1
ATOM 632 C CA . VAL A 1 82 ? 3.975 -0.566 -11.211 1.00 91.62 82 VAL A CA 1
ATOM 633 C C . VAL A 1 82 ? 2.490 -0.877 -11.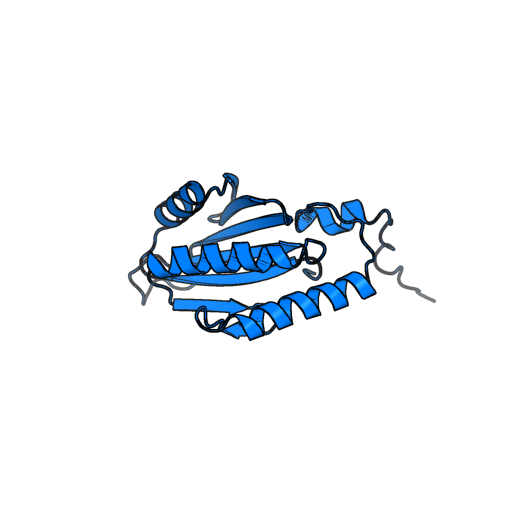004 1.00 91.62 82 VAL A C 1
ATOM 635 O O . VAL A 1 82 ? 1.857 -0.279 -10.135 1.00 91.62 82 VAL A O 1
ATOM 638 N N . ARG A 1 83 ? 1.936 -1.863 -11.723 1.00 93.69 83 ARG A N 1
ATOM 639 C CA . ARG A 1 83 ? 0.545 -2.321 -11.581 1.00 93.69 83 ARG A CA 1
ATOM 640 C C . ARG A 1 83 ? 0.223 -2.874 -10.193 1.00 93.69 83 ARG A C 1
ATOM 642 O O . ARG A 1 83 ? -0.952 -2.907 -9.833 1.00 93.69 83 ARG A O 1
ATOM 649 N N . ILE A 1 84 ? 1.227 -3.215 -9.375 1.00 94.62 84 ILE A N 1
ATOM 650 C CA . ILE A 1 84 ? 1.022 -3.584 -7.966 1.00 94.62 84 ILE A CA 1
ATOM 651 C C . ILE A 1 84 ? 0.322 -2.470 -7.174 1.00 94.62 84 ILE A C 1
ATOM 653 O O . ILE A 1 84 ? -0.454 -2.756 -6.263 1.00 94.62 84 ILE A O 1
ATOM 657 N N . SER A 1 85 ? 0.526 -1.207 -7.567 1.00 94.62 85 SER A N 1
ATOM 658 C CA . SER A 1 85 ? -0.165 -0.054 -6.980 1.00 94.62 85 SER A CA 1
ATOM 659 C C . SER A 1 85 ? -1.686 -0.155 -7.118 1.00 94.62 85 SER A C 1
ATOM 661 O O . SER A 1 85 ? -2.397 0.222 -6.193 1.00 94.62 85 SER A O 1
ATOM 663 N N . GLY A 1 86 ? -2.197 -0.740 -8.207 1.00 95.75 86 GLY A N 1
ATOM 664 C CA . GLY A 1 86 ? -3.628 -0.984 -8.391 1.00 95.75 86 GLY A CA 1
ATOM 665 C C . GLY A 1 86 ? -4.192 -1.956 -7.353 1.00 95.75 86 GLY A C 1
ATOM 666 O O . GLY A 1 86 ? -5.241 -1.688 -6.771 1.00 95.75 86 GLY A O 1
ATOM 667 N N . SER A 1 87 ? -3.469 -3.041 -7.053 1.00 96.00 87 SER A N 1
ATOM 668 C CA . SER A 1 87 ? -3.849 -3.980 -5.987 1.00 96.00 87 SER A CA 1
ATOM 669 C C . SER A 1 87 ? -3.805 -3.330 -4.604 1.00 96.00 87 SER A C 1
ATOM 671 O O . SER A 1 87 ? -4.691 -3.567 -3.789 1.00 96.00 87 SER A O 1
ATOM 673 N N . VAL A 1 88 ? -2.812 -2.473 -4.348 1.00 96.81 88 VAL A N 1
ATOM 674 C CA . VAL A 1 88 ? -2.717 -1.717 -3.090 1.00 96.81 88 VAL A CA 1
ATOM 675 C C . VAL A 1 88 ? -3.879 -0.731 -2.944 1.00 96.81 88 VAL A C 1
ATOM 677 O O . VAL A 1 88 ? -4.501 -0.676 -1.890 1.00 96.81 88 VAL A O 1
ATOM 680 N N . ILE A 1 89 ? -4.212 0.017 -3.998 1.00 97.12 89 ILE A N 1
ATOM 681 C CA . ILE A 1 89 ? -5.348 0.948 -4.001 1.00 97.12 89 ILE A CA 1
ATOM 682 C C . ILE A 1 89 ? -6.662 0.201 -3.757 1.00 97.12 89 ILE A C 1
ATOM 684 O O . ILE A 1 89 ? -7.483 0.667 -2.971 1.00 97.12 89 ILE A O 1
ATOM 688 N N . ALA A 1 90 ? -6.866 -0.946 -4.411 1.00 96.25 90 ALA A N 1
ATOM 689 C CA . ALA A 1 90 ? -8.062 -1.763 -4.220 1.00 96.25 90 ALA A CA 1
ATOM 690 C C . ALA A 1 90 ? -8.202 -2.221 -2.760 1.00 96.25 90 ALA A C 1
ATOM 692 O O . ALA A 1 90 ? -9.255 -2.011 -2.163 1.00 96.25 90 ALA A O 1
ATOM 693 N N . LEU A 1 91 ? -7.116 -2.731 -2.166 1.00 97.06 91 LEU A N 1
ATOM 694 C CA . LEU A 1 91 ? -7.076 -3.114 -0.754 1.00 97.06 91 LEU A CA 1
ATOM 695 C C . LEU A 1 91 ? -7.418 -1.932 0.165 1.00 97.06 91 LEU A C 1
ATOM 697 O O . LEU A 1 91 ? -8.244 -2.056 1.062 1.00 97.06 91 LEU A O 1
ATOM 701 N N . LEU A 1 92 ? -6.808 -0.766 -0.061 1.00 96.94 92 LEU A N 1
ATOM 702 C CA . LEU A 1 92 ? -7.058 0.422 0.758 1.00 96.94 92 LEU A CA 1
ATOM 703 C C . LEU A 1 92 ? -8.506 0.915 0.642 1.00 96.94 92 LEU A C 1
ATOM 705 O O . LEU A 1 92 ? -9.074 1.341 1.641 1.00 96.94 92 LEU A O 1
ATOM 709 N N . LYS A 1 93 ? -9.118 0.826 -0.546 1.00 96.94 93 LYS A N 1
ATOM 710 C CA . LYS A 1 93 ? -10.542 1.144 -0.748 1.00 96.94 93 LYS A CA 1
ATOM 711 C C . LYS A 1 93 ? -11.458 0.186 0.002 1.00 96.94 93 LYS A C 1
ATOM 713 O O . LYS A 1 93 ? -12.405 0.639 0.635 1.00 96.94 93 LYS A O 1
ATOM 718 N N . GLU A 1 94 ? -11.173 -1.110 -0.054 1.00 95.56 94 GLU A N 1
ATOM 719 C CA . GLU A 1 94 ? -11.941 -2.133 0.661 1.00 95.56 94 GLU A CA 1
ATOM 720 C C . GLU A 1 94 ? -11.872 -1.930 2.182 1.00 95.56 94 GLU A C 1
ATOM 722 O O . GLU A 1 94 ? -12.899 -1.922 2.867 1.00 95.56 94 GLU A O 1
ATOM 727 N N . LEU A 1 95 ? -10.672 -1.667 2.708 1.00 95.19 95 LEU A N 1
ATOM 728 C CA . LEU A 1 95 ? -10.475 -1.376 4.127 1.00 95.19 95 LEU A CA 1
ATOM 729 C C . LEU A 1 95 ? -11.148 -0.065 4.542 1.00 95.19 95 LEU A C 1
ATOM 731 O O . LEU A 1 95 ? -11.815 -0.040 5.570 1.00 95.19 95 LEU A O 1
ATOM 735 N N . ALA A 1 96 ? -11.035 1.002 3.746 1.00 94.06 96 ALA A N 1
ATOM 736 C CA . ALA A 1 96 ? -11.669 2.288 4.044 1.00 94.06 96 ALA A CA 1
ATOM 737 C C . ALA A 1 96 ? -13.204 2.249 3.956 1.00 94.06 96 ALA A C 1
ATOM 739 O O . ALA A 1 96 ? -13.876 3.052 4.597 1.00 94.06 96 ALA A O 1
ATOM 740 N N . ALA A 1 97 ? -13.772 1.315 3.186 1.00 93.94 97 ALA A N 1
ATOM 741 C CA . ALA A 1 97 ? -15.213 1.071 3.162 1.00 93.94 97 ALA A CA 1
ATOM 742 C C . ALA A 1 97 ? -15.706 0.305 4.403 1.00 93.94 97 ALA A C 1
ATOM 744 O O . ALA A 1 97 ? -16.879 0.402 4.758 1.00 93.94 97 ALA A O 1
ATOM 745 N N . THR A 1 98 ? -14.820 -0.457 5.048 1.00 92.94 98 THR A N 1
ATOM 746 C CA . THR A 1 98 ? -15.146 -1.318 6.196 1.00 92.94 98 THR A CA 1
ATOM 747 C C . THR A 1 98 ? -14.833 -0.644 7.531 1.00 92.94 98 THR A C 1
ATOM 749 O O . THR A 1 98 ? -15.552 -0.831 8.512 1.00 92.94 98 THR A O 1
ATOM 752 N N . PHE A 1 99 ? -13.759 0.142 7.577 1.00 92.56 99 PHE A N 1
ATOM 753 C CA . PHE A 1 99 ? -13.194 0.697 8.797 1.00 92.56 99 PHE A CA 1
ATOM 754 C C . PHE A 1 99 ? -13.071 2.212 8.738 1.00 92.56 99 PHE A C 1
ATOM 756 O O . PHE A 1 99 ? -12.765 2.811 7.706 1.00 92.56 99 PHE A O 1
ATOM 763 N N . ASP A 1 100 ? -13.228 2.822 9.907 1.00 91.81 100 ASP A N 1
ATOM 764 C CA . ASP A 1 100 ? -13.108 4.259 10.073 1.00 91.81 100 ASP A CA 1
ATOM 765 C C . ASP A 1 100 ? -11.646 4.703 9.909 1.00 91.81 100 ASP A C 1
ATOM 767 O O . ASP A 1 100 ? -10.766 4.403 10.727 1.00 91.81 100 ASP A O 1
ATOM 771 N N . THR A 1 101 ? -11.382 5.374 8.789 1.00 92.75 101 THR A N 1
ATOM 772 C CA . THR A 1 101 ? -10.042 5.749 8.344 1.00 92.75 101 THR A CA 1
ATOM 773 C C . THR A 1 101 ? -9.759 7.197 8.719 1.00 92.75 101 THR A C 1
ATOM 775 O O . THR A 1 101 ? -10.438 8.112 8.266 1.00 92.75 101 THR A O 1
ATOM 778 N N . VAL A 1 102 ? -8.708 7.417 9.509 1.00 93.06 102 VAL A N 1
ATOM 779 C CA . VAL A 1 102 ? -8.268 8.759 9.917 1.00 93.06 102 VAL A CA 1
ATOM 780 C C . VAL A 1 102 ? -7.496 9.437 8.790 1.00 93.06 102 VAL A C 1
ATOM 782 O O . VAL A 1 102 ? -7.734 10.600 8.483 1.00 93.06 102 VAL A O 1
ATOM 785 N N . TYR A 1 103 ? -6.538 8.721 8.198 1.00 93.88 103 TYR A N 1
ATOM 786 C CA . TYR A 1 103 ? -5.792 9.183 7.031 1.00 93.88 103 TYR A CA 1
ATOM 787 C C . TYR A 1 103 ? -5.166 8.006 6.289 1.00 93.88 103 TYR A C 1
ATOM 789 O O . TYR A 1 103 ? -4.905 6.946 6.867 1.00 93.88 103 TYR A O 1
ATOM 797 N N . ILE A 1 104 ? -4.833 8.246 5.026 1.00 96.38 104 ILE A N 1
ATOM 798 C CA . ILE A 1 104 ? -3.948 7.409 4.219 1.00 96.38 104 ILE A CA 1
ATOM 799 C C . ILE A 1 104 ? -2.887 8.342 3.650 1.00 96.38 104 ILE A C 1
ATOM 801 O O . ILE A 1 104 ? -3.228 9.376 3.093 1.00 96.38 104 ILE A O 1
ATOM 805 N N . ARG A 1 105 ? -1.607 8.019 3.825 1.00 96.50 105 ARG A N 1
ATOM 806 C CA . ARG A 1 105 ? -0.490 8.911 3.506 1.00 96.50 105 ARG A CA 1
ATOM 807 C C . ARG A 1 105 ? 0.586 8.203 2.713 1.00 96.50 105 ARG A C 1
ATOM 809 O O . ARG A 1 105 ? 1.104 7.170 3.144 1.00 96.50 105 ARG A O 1
ATOM 816 N N . ASP A 1 106 ? 0.976 8.817 1.609 1.00 95.25 106 ASP A N 1
ATOM 817 C CA . ASP A 1 106 ? 2.169 8.455 0.863 1.00 95.25 106 ASP A CA 1
ATOM 818 C C . ASP A 1 106 ? 3.414 8.910 1.634 1.00 95.25 106 ASP A C 1
ATOM 820 O O . ASP A 1 106 ? 3.569 10.090 1.942 1.00 95.25 106 ASP A O 1
ATOM 824 N N . GLN A 1 107 ? 4.303 7.979 1.976 1.00 93.06 107 GLN A N 1
ATOM 825 C CA . GLN A 1 107 ? 5.514 8.302 2.732 1.00 93.06 107 GLN A CA 1
ATOM 826 C C . GLN A 1 107 ? 6.619 8.908 1.863 1.00 93.06 107 GLN A C 1
ATOM 828 O O . GLN A 1 107 ? 7.503 9.563 2.406 1.00 93.06 107 GLN A O 1
ATOM 833 N N . GLU A 1 108 ? 6.591 8.705 0.543 1.00 89.44 108 GLU A N 1
ATOM 834 C CA . GLU A 1 108 ? 7.604 9.271 -0.358 1.00 89.44 108 GLU A CA 1
ATOM 835 C C . GLU A 1 108 ? 7.377 10.774 -0.557 1.00 89.44 108 GLU A C 1
ATOM 837 O O . GLU A 1 108 ? 8.320 11.561 -0.518 1.00 89.44 108 GLU A O 1
ATOM 842 N N . THR A 1 109 ? 6.116 11.183 -0.720 1.00 90.62 109 THR A N 1
ATOM 843 C CA . THR A 1 109 ? 5.725 12.592 -0.905 1.00 90.62 109 THR A CA 1
ATOM 844 C C . THR A 1 109 ? 5.249 13.270 0.382 1.00 90.62 109 THR A C 1
ATOM 846 O O . THR A 1 109 ? 5.005 14.476 0.386 1.00 90.62 109 THR A O 1
ATOM 849 N N . ASN A 1 110 ? 5.090 12.509 1.472 1.00 91.62 110 ASN A N 1
ATOM 850 C CA . ASN A 1 110 ? 4.492 12.945 2.739 1.00 91.62 110 ASN A CA 1
ATOM 851 C C . ASN A 1 110 ? 3.116 13.624 2.568 1.00 91.62 110 ASN A C 1
ATOM 853 O O . ASN A 1 110 ? 2.749 14.509 3.341 1.00 91.62 110 ASN A O 1
ATOM 857 N N . SER A 1 111 ? 2.369 13.216 1.540 1.00 92.31 111 SER A N 1
ATOM 858 C CA . SER A 1 111 ? 1.064 13.777 1.190 1.00 92.31 111 SER A CA 1
ATOM 859 C C . SER A 1 111 ? -0.052 12.789 1.510 1.00 92.31 111 SER A C 1
ATOM 861 O O . SER A 1 111 ? 0.109 11.574 1.354 1.00 92.31 111 SER A O 1
ATOM 863 N N . ASP A 1 112 ? -1.186 13.311 1.971 1.00 95.50 112 ASP A N 1
ATOM 864 C CA . ASP A 1 112 ? -2.378 12.494 2.177 1.00 95.50 112 ASP A CA 1
ATOM 865 C C . ASP A 1 112 ? -2.946 12.066 0.814 1.00 95.50 112 ASP A C 1
ATOM 867 O O . ASP A 1 112 ? -2.951 12.829 -0.152 1.00 95.50 112 ASP A O 1
ATOM 871 N N . ILE A 1 113 ? -3.370 10.809 0.733 1.00 95.81 113 ILE A N 1
ATOM 872 C CA . ILE A 1 113 ? -3.887 10.171 -0.472 1.00 95.81 113 ILE A CA 1
ATOM 873 C C . ILE A 1 113 ? -5.407 10.273 -0.450 1.00 95.81 113 ILE A C 1
ATOM 875 O O . ILE A 1 113 ? -6.055 9.754 0.461 1.00 95.81 113 ILE A O 1
ATOM 879 N N . ASP A 1 114 ? -5.972 10.860 -1.500 1.00 95.19 114 ASP A N 1
ATOM 880 C CA . ASP A 1 114 ? -7.391 10.727 -1.802 1.00 95.19 114 ASP A CA 1
ATOM 881 C C . ASP A 1 114 ? -7.628 9.412 -2.563 1.00 95.19 114 ASP A C 1
ATOM 883 O O . ASP A 1 114 ? -7.083 9.181 -3.642 1.00 95.19 114 ASP A O 1
ATOM 887 N N . LEU A 1 115 ? -8.440 8.510 -2.007 1.00 94.25 115 LEU A N 1
ATOM 888 C CA . LEU A 1 115 ? -8.785 7.258 -2.687 1.00 94.25 115 LEU A CA 1
ATOM 889 C C . LEU A 1 115 ? -9.745 7.471 -3.873 1.00 94.25 115 LEU A C 1
ATOM 891 O O . LEU A 1 115 ? -9.876 6.577 -4.717 1.00 94.25 115 LEU A O 1
ATOM 895 N N . CYS A 1 116 ? -10.409 8.623 -3.969 1.00 94.62 116 CYS A N 1
ATOM 896 C CA . CYS A 1 116 ? -11.233 8.996 -5.117 1.00 94.62 116 CYS A CA 1
ATOM 897 C C . CYS A 1 116 ? -10.385 9.503 -6.291 1.00 94.62 116 CYS A C 1
ATOM 899 O O . CYS A 1 116 ? -10.723 9.211 -7.439 1.00 94.62 116 CYS A O 1
ATOM 901 N N . ASP A 1 117 ? -9.264 10.174 -6.010 1.00 95.69 117 ASP A N 1
ATOM 902 C CA . ASP A 1 117 ? -8.285 10.621 -7.004 1.00 95.69 117 ASP A CA 1
ATOM 903 C C . ASP A 1 117 ? -6.902 10.010 -6.749 1.00 95.69 117 ASP A C 1
ATOM 905 O O . ASP A 1 117 ? -6.041 10.556 -6.060 1.00 95.69 117 ASP A O 1
ATOM 909 N N . THR A 1 118 ? -6.667 8.851 -7.361 1.00 94.88 118 THR A N 1
ATOM 910 C CA . THR A 1 118 ? -5.410 8.115 -7.198 1.00 94.88 118 THR A CA 1
ATOM 911 C C . THR A 1 118 ? -4.349 8.485 -8.232 1.00 94.88 118 THR A C 1
ATOM 913 O O . THR A 1 118 ? -3.268 7.892 -8.221 1.00 94.88 118 THR A O 1
ATOM 916 N N . ALA A 1 119 ? -4.619 9.422 -9.148 1.00 95.50 119 ALA A N 1
ATOM 917 C CA . ALA A 1 119 ? -3.660 9.792 -10.188 1.00 95.50 119 ALA A CA 1
ATOM 918 C C . ALA A 1 119 ? -2.335 10.347 -9.618 1.00 95.50 119 ALA A C 1
ATOM 920 O O . ALA A 1 119 ? -1.278 9.894 -10.077 1.00 95.50 119 ALA A O 1
ATOM 921 N N . PRO A 1 120 ? -2.339 11.212 -8.579 1.00 94.56 120 PRO A N 1
ATOM 922 C CA . PRO A 1 120 ? -1.105 11.686 -7.951 1.00 94.56 120 PRO A CA 1
ATOM 923 C C . PRO A 1 120 ? -0.259 10.549 -7.367 1.00 94.56 120 PRO A C 1
ATOM 925 O O . PRO A 1 120 ? 0.956 10.509 -7.566 1.00 94.56 120 PRO A O 1
ATOM 928 N N . LEU A 1 121 ? -0.902 9.577 -6.709 1.00 94.56 121 LEU A N 1
ATOM 929 C CA . LEU A 1 121 ? -0.219 8.410 -6.149 1.00 94.56 121 LEU A CA 1
ATOM 930 C C . LEU A 1 121 ? 0.436 7.569 -7.251 1.00 94.56 121 LEU A C 1
ATOM 932 O O . LEU A 1 121 ? 1.602 7.200 -7.141 1.00 94.56 121 LEU A O 1
ATOM 936 N N . LEU A 1 122 ? -0.291 7.275 -8.332 1.00 95.50 122 LEU A N 1
ATOM 937 C CA . LEU A 1 122 ? 0.242 6.487 -9.446 1.00 95.50 122 LEU A CA 1
ATOM 938 C C . LEU A 1 122 ? 1.443 7.175 -10.108 1.00 95.50 122 LEU A C 1
ATOM 940 O O . LEU A 1 122 ? 2.424 6.510 -10.455 1.00 95.50 122 LEU A O 1
ATOM 944 N N . GLN A 1 123 ? 1.395 8.502 -10.244 1.00 95.25 123 GLN A N 1
ATOM 945 C CA . GLN A 1 123 ? 2.517 9.290 -10.748 1.00 95.25 123 GLN A CA 1
ATOM 946 C C . GLN A 1 123 ? 3.730 9.201 -9.812 1.00 95.25 123 GLN A C 1
ATOM 948 O O . GLN A 1 123 ? 4.842 8.954 -10.283 1.00 95.25 123 GLN A O 1
ATOM 953 N N . ALA A 1 124 ? 3.525 9.340 -8.500 1.00 94.12 124 ALA A N 1
ATOM 954 C CA . ALA A 1 124 ? 4.588 9.250 -7.503 1.00 94.12 124 ALA A CA 1
ATOM 955 C C . ALA A 1 124 ? 5.243 7.858 -7.472 1.00 94.12 124 ALA A C 1
ATOM 957 O O . ALA A 1 124 ? 6.470 7.758 -7.518 1.00 94.12 124 ALA A O 1
ATOM 958 N N . VAL A 1 125 ? 4.449 6.779 -7.505 1.00 94.50 125 VAL A N 1
ATOM 959 C CA . VAL A 1 125 ? 4.956 5.395 -7.591 1.00 94.50 125 VAL A CA 1
ATOM 960 C C . VAL A 1 125 ? 5.790 5.194 -8.852 1.00 94.50 125 VAL A C 1
ATOM 962 O O . VAL A 1 125 ? 6.892 4.646 -8.792 1.00 94.50 125 VAL A O 1
ATOM 965 N N . THR A 1 126 ? 5.288 5.667 -9.992 1.00 93.75 126 THR A N 1
ATOM 966 C CA . THR A 1 126 ? 5.976 5.562 -11.282 1.00 93.75 126 THR A CA 1
ATOM 967 C C . THR A 1 126 ? 7.316 6.297 -11.254 1.00 93.75 126 THR A C 1
ATOM 969 O O . THR A 1 126 ? 8.343 5.738 -11.639 1.00 93.75 126 THR A O 1
ATOM 972 N N . TYR A 1 127 ? 7.334 7.527 -10.738 1.00 93.38 127 TYR A N 1
ATOM 973 C CA . TYR A 1 127 ? 8.555 8.316 -10.609 1.00 93.38 127 TYR A CA 1
ATOM 974 C C . TYR A 1 127 ? 9.564 7.671 -9.650 1.00 93.38 127 TYR A C 1
ATOM 976 O O . TYR A 1 127 ? 10.744 7.546 -9.980 1.00 93.38 127 TYR A O 1
ATOM 984 N N . ALA A 1 128 ? 9.103 7.200 -8.489 1.00 91.88 128 ALA A N 1
ATOM 985 C CA . ALA A 1 128 ? 9.945 6.526 -7.507 1.00 91.88 128 ALA A CA 1
ATOM 986 C C . ALA A 1 128 ? 10.580 5.253 -8.084 1.00 91.88 128 ALA A C 1
ATOM 988 O O . ALA A 1 128 ? 11.760 4.993 -7.841 1.00 91.88 128 ALA A O 1
ATOM 989 N N . LYS A 1 129 ? 9.823 4.489 -8.882 1.00 90.88 129 LYS A N 1
ATOM 990 C CA . LYS A 1 129 ? 10.335 3.334 -9.622 1.00 90.88 129 LYS A CA 1
ATOM 991 C C . LYS A 1 129 ? 11.421 3.735 -10.617 1.00 90.88 129 LYS A C 1
ATOM 993 O O . LYS A 1 129 ? 12.515 3.187 -10.544 1.00 90.88 129 LYS A O 1
ATOM 998 N N . TYR A 1 130 ? 11.149 4.695 -11.503 1.00 89.69 130 TYR A N 1
ATOM 999 C CA . TYR A 1 130 ? 12.129 5.131 -12.503 1.00 89.69 130 TYR A CA 1
ATOM 1000 C C . TYR A 1 130 ? 13.421 5.645 -11.867 1.00 89.69 130 TYR A C 1
ATOM 1002 O O . TYR A 1 130 ? 14.509 5.286 -12.310 1.00 89.69 130 TYR A O 1
ATOM 1010 N N . ASN A 1 131 ? 13.313 6.439 -10.800 1.00 89.50 131 ASN A N 1
ATOM 1011 C CA . ASN A 1 131 ? 14.475 6.930 -10.067 1.00 89.50 131 ASN A CA 1
ATOM 1012 C C . ASN A 1 131 ? 15.277 5.780 -9.429 1.00 89.50 131 ASN A C 1
ATOM 1014 O O . ASN A 1 131 ? 16.507 5.779 -9.454 1.00 89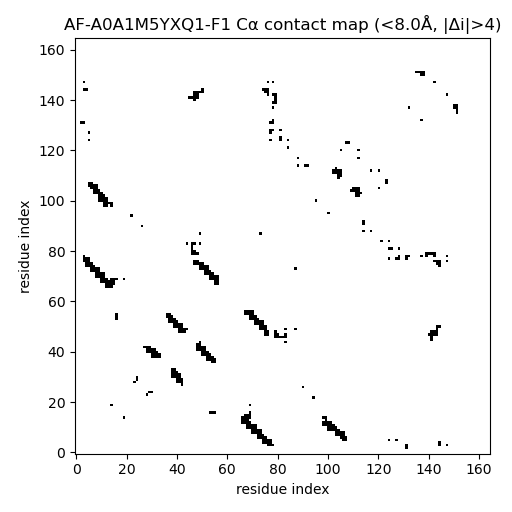.50 131 ASN A O 1
ATOM 1018 N N . PHE A 1 132 ? 14.596 4.768 -8.885 1.00 89.00 132 PHE A N 1
ATOM 1019 C CA . PHE A 1 132 ? 15.268 3.593 -8.338 1.00 89.00 132 PHE A CA 1
ATOM 1020 C C . PHE A 1 132 ? 15.997 2.797 -9.431 1.00 89.00 132 PHE A C 1
ATOM 1022 O O . PHE A 1 132 ? 17.191 2.543 -9.304 1.00 89.00 132 PHE A O 1
ATOM 1029 N N . GLU A 1 133 ? 15.311 2.452 -10.522 1.00 86.19 133 GLU A N 1
ATOM 1030 C CA . GLU A 1 133 ? 15.871 1.636 -11.611 1.00 86.19 133 GLU A CA 1
ATOM 1031 C C . GLU A 1 133 ? 17.005 2.336 -12.371 1.00 86.19 133 GLU A C 1
ATOM 1033 O O . GLU A 1 133 ? 17.888 1.663 -12.899 1.00 86.19 133 GLU A O 1
ATOM 1038 N N . TYR A 1 134 ? 17.026 3.673 -12.383 1.00 86.12 134 TYR A N 1
ATOM 1039 C CA . TYR A 1 134 ? 18.148 4.446 -12.919 1.00 86.12 134 TYR A CA 1
ATOM 1040 C C . TYR A 1 134 ? 19.459 4.174 -12.164 1.00 86.12 134 TYR A C 1
ATOM 1042 O O . TYR A 1 134 ? 20.522 4.105 -12.775 1.00 86.12 134 TYR A O 1
ATOM 1050 N N . ASN A 1 135 ? 19.386 4.004 -10.841 1.00 84.00 135 ASN A N 1
ATOM 1051 C CA . ASN A 1 135 ? 20.554 3.792 -9.982 1.00 84.00 135 ASN A CA 1
ATOM 1052 C C . ASN A 1 135 ? 20.844 2.304 -9.726 1.00 84.00 135 ASN A C 1
ATOM 1054 O O . ASN A 1 135 ? 21.981 1.934 -9.443 1.00 84.00 135 ASN A O 1
ATOM 1058 N N . PHE A 1 136 ? 19.819 1.455 -9.820 1.00 80.56 136 PHE A N 1
ATOM 1059 C CA . PHE A 1 136 ? 19.882 0.031 -9.507 1.00 80.56 136 PHE A CA 1
ATOM 1060 C C . PHE A 1 136 ? 19.174 -0.766 -10.614 1.00 80.56 136 PHE A C 1
ATOM 1062 O O . PHE A 1 136 ? 17.975 -1.026 -10.509 1.00 80.56 136 PHE A O 1
ATOM 1069 N N . PRO A 1 137 ? 19.870 -1.147 -11.697 1.00 70.44 137 PRO A N 1
ATOM 1070 C CA . PRO A 1 137 ? 19.279 -1.975 -12.743 1.00 70.44 137 PRO A CA 1
ATOM 1071 C C . PRO A 1 137 ? 19.015 -3.392 -12.203 1.00 70.44 137 PRO A C 1
ATOM 1073 O O . PRO A 1 137 ? 19.949 -4.108 -11.851 1.00 70.44 137 PRO A O 1
ATOM 1076 N N . VAL A 1 138 ? 17.743 -3.804 -12.120 1.00 70.38 138 VAL A N 1
ATOM 1077 C CA . VAL A 1 138 ? 17.332 -5.088 -11.509 1.00 70.38 138 VAL A CA 1
ATOM 1078 C C . VAL A 1 138 ? 16.552 -5.959 -12.500 1.00 70.38 138 VAL A C 1
ATOM 1080 O O . VAL A 1 138 ? 15.812 -5.460 -13.349 1.00 70.38 138 VAL A O 1
ATOM 1083 N N . CYS A 1 139 ? 16.698 -7.283 -12.388 1.00 60.22 139 CYS A N 1
ATOM 1084 C CA . CYS A 1 139 ? 15.904 -8.250 -13.149 1.00 60.22 139 CYS A CA 1
ATOM 1085 C C . CYS A 1 139 ? 14.441 -8.295 -12.676 1.00 60.22 139 CYS A C 1
ATOM 1087 O O . CYS A 1 139 ? 14.144 -8.235 -11.484 1.00 60.22 139 CYS A O 1
ATOM 1089 N N . ARG A 1 140 ? 13.519 -8.448 -13.634 1.00 65.00 140 ARG A N 1
ATOM 1090 C CA . ARG A 1 140 ? 12.063 -8.441 -13.420 1.00 65.00 140 ARG A CA 1
ATOM 1091 C C . ARG A 1 140 ? 11.575 -9.742 -12.779 1.00 65.00 140 ARG A C 1
ATOM 1093 O O . ARG A 1 140 ? 11.027 -10.610 -13.455 1.00 65.00 140 ARG A O 1
ATOM 1100 N N . HIS A 1 141 ? 11.750 -9.863 -11.473 1.00 71.81 141 HIS A N 1
ATOM 1101 C CA . HIS A 1 141 ? 11.112 -10.897 -10.662 1.00 71.81 141 HIS A CA 1
ATOM 1102 C C . HIS A 1 141 ? 10.186 -10.262 -9.625 1.00 71.81 141 HIS A C 1
ATOM 1104 O O . HIS A 1 141 ? 10.237 -9.059 -9.385 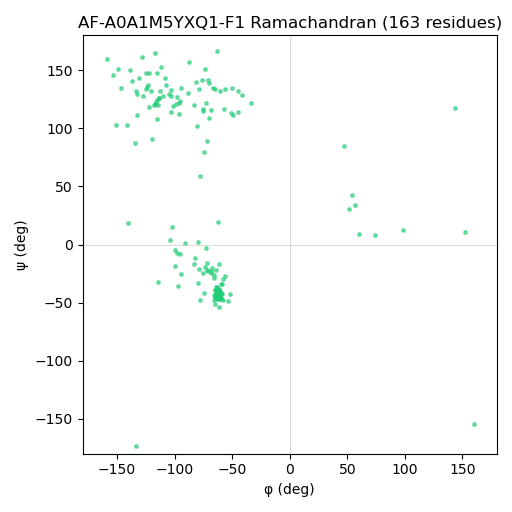1.00 71.81 141 HIS A O 1
ATOM 1110 N N . LYS A 1 142 ? 9.306 -11.068 -9.028 1.00 83.19 142 LYS A N 1
ATOM 1111 C CA . LYS A 1 142 ? 8.508 -10.644 -7.875 1.00 83.19 142 LYS A CA 1
ATOM 1112 C C . LYS A 1 142 ? 9.437 -10.636 -6.668 1.00 83.19 142 LYS A C 1
ATOM 1114 O O . LYS A 1 142 ? 9.933 -11.694 -6.286 1.00 83.19 142 LYS A O 1
ATOM 1119 N N . VAL A 1 143 ? 9.692 -9.465 -6.097 1.00 85.81 143 VAL A N 1
ATOM 1120 C CA . VAL A 1 143 ? 10.680 -9.306 -5.027 1.00 85.81 143 VAL A CA 1
ATOM 1121 C C . VAL A 1 143 ? 10.025 -8.704 -3.790 1.00 85.81 143 VAL A C 1
ATOM 1123 O O . VAL A 1 143 ? 9.218 -7.774 -3.879 1.00 85.81 143 VAL A O 1
ATOM 1126 N N . ARG A 1 144 ? 10.381 -9.245 -2.626 1.00 88.12 144 ARG A N 1
ATOM 1127 C CA . ARG A 1 144 ? 10.098 -8.634 -1.324 1.00 88.12 144 ARG A CA 1
ATOM 1128 C C . ARG A 1 144 ? 11.012 -7.438 -1.108 1.00 88.12 144 ARG A C 1
ATOM 1130 O O . ARG A 1 144 ? 12.155 -7.451 -1.543 1.00 88.12 144 ARG A O 1
ATOM 1137 N N . CYS A 1 145 ? 10.575 -6.443 -0.355 1.00 87.12 145 CYS A N 1
ATOM 1138 C CA . CYS A 1 145 ? 11.390 -5.281 -0.004 1.00 87.12 145 CYS A CA 1
ATOM 1139 C C . CYS A 1 145 ? 12.753 -5.686 0.582 1.00 87.12 145 CYS A C 1
ATOM 1141 O O . CYS A 1 145 ? 13.776 -5.129 0.197 1.00 87.12 145 CYS A O 1
ATOM 1143 N N . ARG A 1 146 ? 12.780 -6.698 1.460 1.00 82.31 146 ARG A N 1
ATOM 1144 C CA . ARG A 1 146 ? 14.025 -7.189 2.081 1.00 82.31 146 ARG A CA 1
ATOM 1145 C C . ARG A 1 146 ? 14.988 -7.889 1.114 1.00 82.31 146 ARG A C 1
ATOM 1147 O O . ARG A 1 146 ? 16.177 -7.941 1.397 1.00 82.31 146 ARG A O 1
ATOM 1154 N N . ASP A 1 147 ? 14.483 -8.395 -0.009 1.00 81.25 147 ASP A N 1
ATOM 1155 C CA . ASP A 1 147 ? 15.244 -9.236 -0.938 1.00 81.25 147 ASP A CA 1
ATOM 1156 C C . ASP A 1 147 ? 15.770 -8.438 -2.149 1.00 81.25 147 ASP A C 1
ATOM 1158 O O . ASP A 1 147 ? 16.517 -8.981 -2.963 1.00 81.25 147 ASP A O 1
ATOM 1162 N N . VAL A 1 148 ? 15.422 -7.145 -2.276 1.00 77.75 148 VAL A N 1
ATOM 1163 C CA . VAL A 1 148 ? 15.764 -6.307 -3.445 1.00 77.75 148 VAL A CA 1
ATOM 1164 C C . VAL A 1 148 ? 17.257 -6.326 -3.748 1.00 77.75 148 VAL A C 1
ATOM 1166 O O . VAL A 1 148 ? 17.646 -6.581 -4.883 1.00 77.75 148 VAL A O 1
ATOM 1169 N N . PHE A 1 149 ? 18.098 -6.114 -2.739 1.00 68.81 149 PHE A N 1
ATOM 1170 C CA . PHE A 1 149 ? 19.546 -6.041 -2.937 1.00 68.81 149 PHE A CA 1
ATOM 1171 C C . PHE A 1 149 ? 20.234 -7.409 -2.985 1.00 68.81 149 PHE A C 1
ATOM 1173 O O . PHE A 1 149 ? 21.339 -7.505 -3.509 1.00 68.81 149 PHE A O 1
ATOM 1180 N N . CYS A 1 150 ? 19.579 -8.478 -2.528 1.00 63.19 150 CYS A N 1
ATOM 1181 C CA . CYS A 1 150 ? 20.100 -9.841 -2.658 1.00 63.19 150 CYS A CA 1
ATOM 1182 C C . CYS A 1 150 ? 20.063 -10.339 -4.113 1.00 63.19 150 CYS A C 1
ATOM 1184 O O . CYS A 1 150 ? 20.822 -11.231 -4.479 1.00 63.19 150 CYS A O 1
ATOM 1186 N N . LEU A 1 151 ? 19.194 -9.757 -4.947 1.00 56.53 151 LEU A N 1
ATOM 1187 C CA . LEU A 1 151 ? 19.012 -10.130 -6.353 1.00 56.53 151 LEU A CA 1
ATOM 1188 C C . LEU A 1 151 ? 19.819 -9.267 -7.332 1.00 56.53 151 LEU A C 1
ATOM 1190 O O . LEU A 1 151 ? 19.877 -9.586 -8.517 1.00 56.53 151 LEU A O 1
ATOM 1194 N N . CYS A 1 152 ? 20.456 -8.195 -6.857 1.00 52.75 152 CYS A N 1
ATOM 1195 C CA . CYS A 1 152 ? 21.228 -7.280 -7.699 1.00 52.75 152 CYS A CA 1
ATOM 1196 C C . CYS A 1 152 ? 22.635 -7.790 -8.057 1.00 52.75 152 CYS A C 1
ATOM 1198 O O . CYS A 1 152 ? 23.365 -7.067 -8.723 1.00 52.75 152 CYS A O 1
ATOM 1200 N N . GLY A 1 153 ? 23.042 -8.995 -7.633 1.00 46.66 153 GLY A N 1
ATOM 1201 C CA . GLY A 1 153 ? 24.293 -9.639 -8.073 1.00 46.66 153 GLY A CA 1
ATOM 1202 C C . GLY A 1 153 ? 25.590 -8.874 -7.770 1.00 46.66 153 GLY A C 1
ATOM 1203 O O . GLY A 1 153 ? 26.650 -9.270 -8.245 1.00 46.66 153 GLY A O 1
ATOM 1204 N N . HIS A 1 154 ? 25.524 -7.800 -6.987 1.00 43.81 154 HIS A N 1
ATOM 1205 C CA . HIS A 1 154 ? 26.664 -6.986 -6.612 1.00 43.81 154 HIS A CA 1
ATOM 1206 C C . HIS A 1 154 ? 26.894 -7.120 -5.112 1.00 43.81 154 HIS A C 1
ATOM 1208 O O . HIS A 1 154 ? 26.031 -6.755 -4.311 1.00 43.81 154 HIS A O 1
ATOM 1214 N N . ASP A 1 155 ? 28.084 -7.604 -4.748 1.00 40.44 155 ASP A N 1
ATOM 1215 C CA . ASP A 1 155 ? 28.723 -7.206 -3.501 1.00 40.44 155 ASP A CA 1
ATOM 1216 C C . ASP A 1 155 ? 28.572 -5.686 -3.399 1.00 40.44 155 ASP A C 1
ATOM 1218 O O . ASP A 1 155 ? 29.071 -4.936 -4.243 1.00 40.44 155 ASP A O 1
ATOM 1222 N N . TYR A 1 156 ? 27.809 -5.224 -2.411 1.00 43.62 156 TYR A N 1
ATOM 1223 C CA . TYR A 1 156 ? 27.809 -3.813 -2.055 1.00 43.62 156 TYR A CA 1
ATOM 1224 C C . TYR A 1 156 ? 29.278 -3.392 -1.897 1.00 43.62 156 TYR A C 1
ATOM 1226 O O . TYR A 1 156 ? 30.023 -4.115 -1.226 1.00 43.62 156 TYR A O 1
ATOM 1234 N N . PRO A 1 157 ? 29.731 -2.242 -2.432 1.00 41.00 157 PRO A N 1
ATOM 1235 C CA . PRO A 1 157 ? 30.953 -1.670 -1.905 1.00 41.00 157 PRO A CA 1
ATOM 1236 C C . PRO A 1 157 ? 30.688 -1.467 -0.415 1.00 41.00 157 PRO A C 1
ATOM 1238 O O . PRO A 1 157 ? 29.746 -0.764 -0.032 1.00 41.00 157 PRO A O 1
ATOM 1241 N N . ALA A 1 158 ? 31.457 -2.176 0.414 1.00 39.72 158 ALA A N 1
ATOM 1242 C CA . ALA A 1 158 ? 31.471 -1.955 1.845 1.00 39.72 158 ALA A CA 1
ATOM 1243 C C . ALA A 1 158 ? 31.528 -0.441 2.070 1.00 39.72 158 ALA A C 1
ATOM 1245 O O . ALA A 1 158 ? 32.283 0.260 1.388 1.00 39.72 158 ALA A O 1
ATOM 1246 N N . ALA A 1 159 ? 30.657 0.051 2.954 1.00 39.09 159 ALA A N 1
ATOM 1247 C CA . ALA A 1 159 ? 30.612 1.451 3.341 1.00 39.09 159 ALA A CA 1
ATOM 1248 C C . ALA A 1 159 ? 32.044 1.975 3.506 1.00 39.09 159 ALA A C 1
ATOM 1250 O O . ALA A 1 159 ? 32.863 1.312 4.140 1.00 39.09 159 ALA A O 1
ATOM 1251 N N . GLY A 1 160 ? 32.317 3.103 2.844 1.00 38.97 160 GLY A N 1
ATOM 1252 C CA . GLY A 1 160 ? 33.648 3.604 2.533 1.00 38.97 160 GLY A CA 1
ATOM 1253 C C . GLY A 1 160 ? 34.706 3.291 3.580 1.00 38.97 160 GLY A C 1
ATOM 1254 O O . GLY A 1 160 ? 34.611 3.716 4.729 1.00 38.97 160 GLY A O 1
ATOM 1255 N N . THR A 1 161 ? 35.749 2.595 3.137 1.00 37.31 161 THR A N 1
ATOM 1256 C CA . THR A 1 161 ? 37.071 2.688 3.739 1.00 37.31 161 THR A CA 1
ATOM 1257 C C . THR A 1 161 ? 37.393 4.173 3.866 1.00 37.31 161 THR A C 1
ATOM 1259 O O . THR A 1 161 ? 37.535 4.866 2.856 1.00 37.31 161 THR A O 1
ATOM 1262 N N . GLU A 1 162 ? 37.445 4.676 5.097 1.00 38.25 162 GLU A N 1
ATOM 1263 C CA . GLU A 1 162 ? 38.039 5.971 5.387 1.00 38.25 162 GLU A CA 1
ATOM 1264 C C . GLU A 1 162 ? 39.430 5.983 4.749 1.00 38.25 162 GLU A C 1
ATOM 1266 O O . GLU A 1 162 ? 40.316 5.212 5.125 1.00 38.25 162 GLU A O 1
ATOM 1271 N N . ILE A 1 163 ? 39.615 6.833 3.740 1.00 43.28 163 ILE A N 1
ATOM 1272 C CA . ILE A 1 163 ? 40.948 7.212 3.294 1.00 43.28 163 ILE A CA 1
ATOM 1273 C C . ILE A 1 163 ? 41.484 8.118 4.401 1.00 43.28 163 ILE A C 1
ATOM 1275 O O . ILE A 1 163 ? 41.261 9.325 4.398 1.00 43.28 163 ILE A O 1
ATOM 1279 N N . LEU A 1 164 ? 42.134 7.508 5.388 1.00 40.84 164 LEU A N 1
ATOM 1280 C CA . LEU A 1 164 ? 43.095 8.199 6.230 1.00 40.84 164 LEU A CA 1
ATOM 1281 C C . LEU A 1 164 ? 44.408 8.252 5.447 1.00 40.84 164 LEU A C 1
ATOM 1283 O O . LEU A 1 164 ? 45.129 7.258 5.351 1.00 40.84 164 LEU A O 1
ATOM 1287 N N . SER A 1 165 ? 44.678 9.417 4.867 1.00 45.62 165 SER A N 1
ATOM 1288 C CA . SER A 1 165 ? 46.005 9.851 4.423 1.00 45.62 165 SER A CA 1
ATOM 1289 C C . SER A 1 165 ? 46.338 11.167 5.098 1.00 45.62 165 SER A C 1
ATOM 1291 O O . SER A 1 165 ? 45.461 12.059 5.017 1.00 45.62 165 SER A O 1
#

Foldseek 3Di:
DQLFKWKKKWKFKQDDPVRVVVLVVVVPWAFDDDDDQWTWTWDQDPQAIKIKIKHWPPPDDPPPDDTIMIMIMIMATLLTHLCVVVVVLVSVVVCVVVTHIPFMAGPQVRDTDDSVDCPVVSVSSVVSSVVSCVVQVFDHDRDGSVCRVVRSPDDDPDDDDPPPD

Nearest PDB structures (foldseek):
  6sh3-assembly1_A  TM=4.917E-01  e=2.546E-01  Saccharomyces cerevisiae
  7szc-assembly1_A  TM=5.890E-01  e=1.050E+00  Homo sapiens
  5f9d-assembly1_A  TM=3.255E-01  e=8.799E-02  Helicobacter pylori
  8t7u-assembly1_A  TM=3.581E-01  e=4.330E-01  Mus musculus
  6uko-assembly1_G  TM=4.078E-01  e=8.288E-01  Mus musculus